Protein AF-A0A293N0C1-F1 (afdb_monomer)

InterPro domains:
  IPR000118 Granulin [PF00396] (34-75)
  IPR000118 Granulin [PS00799] (54-67)
  IPR000118 Granulin [SM00277] (23-74)
  IPR037277 Granulin superfamily [G3DSA:2.10.25.160] (18-78)
  IPR039036 Granulin family [PTHR12274] (13-93)

Organism: Ornithodoros erraticus (NCBI:txid265619)

Radius of gyration: 17.99 Å; Cα contacts (8 Å, |Δi|>4): 185; chains: 1; bounding box: 26×29×66 Å

Foldseek 3Di:
DDDDDDDDDCPVVPPPVFQWDQDPVQFIDTRQWDWEAAPVRATFTHNHHCWAHDPNRFWIHHPQFDQDPPVQWTAHPVVRDIGHTDTTHHTHHDD

Structure (mmCIF, N/CA/C/O backbone):
data_AF-A0A293N0C1-F1
#
_entry.id   AF-A0A293N0C1-F1
#
loop_
_atom_site.group_PDB
_atom_site.id
_atom_site.type_symbol
_atom_site.label_atom_id
_atom_site.label_alt_id
_atom_site.label_comp_id
_atom_site.label_asym_id
_atom_site.label_entity_id
_atom_site.label_seq_id
_atom_site.pdbx_PDB_ins_code
_atom_site.Cartn_x
_atom_site.Cartn_y
_atom_site.Cartn_z
_atom_site.occupancy
_atom_site.B_iso_or_equiv
_atom_site.auth_seq_id
_atom_site.auth_comp_id
_atom_site.auth_asym_id
_ato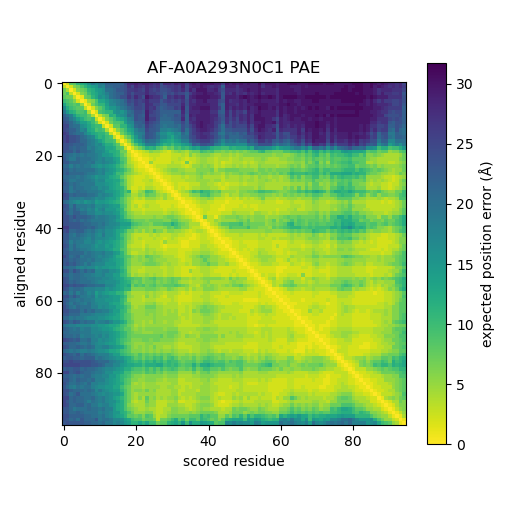m_site.auth_atom_id
_atom_site.pdbx_PDB_model_num
ATOM 1 N N . MET A 1 1 ? 16.736 -12.234 -50.677 1.00 43.75 1 MET A N 1
ATOM 2 C CA . MET A 1 1 ? 17.516 -11.932 -49.462 1.00 43.75 1 MET A CA 1
ATOM 3 C C . MET A 1 1 ? 16.716 -10.865 -48.712 1.00 43.75 1 MET A C 1
ATOM 5 O O . MET A 1 1 ? 16.963 -9.692 -48.920 1.00 43.75 1 MET A O 1
ATOM 9 N N . SER A 1 2 ? 15.556 -11.172 -48.113 1.00 44.31 2 SE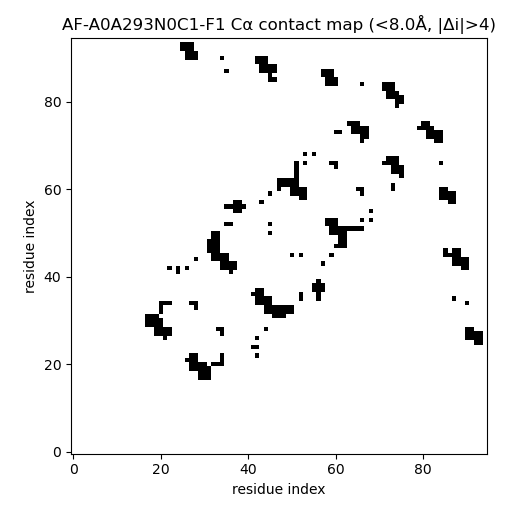R A N 1
ATOM 10 C CA . SER A 1 2 ? 15.318 -12.139 -47.010 1.00 44.31 2 SER A CA 1
ATOM 11 C C . SER A 1 2 ? 16.008 -11.623 -45.736 1.00 44.31 2 SER A C 1
ATOM 13 O O . SER A 1 2 ? 17.217 -11.453 -45.793 1.00 44.31 2 SER A O 1
ATOM 15 N N . GLU A 1 3 ? 15.375 -11.323 -44.594 1.00 45.50 3 GLU A N 1
ATOM 16 C CA . GLU A 1 3 ? 14.019 -11.556 -44.034 1.00 45.50 3 GLU A CA 1
ATOM 17 C C . GLU A 1 3 ? 13.661 -10.374 -43.058 1.00 45.50 3 GLU A C 1
ATOM 19 O O . GLU A 1 3 ? 14.590 -9.695 -42.636 1.00 45.50 3 GLU A O 1
ATOM 24 N N . LYS A 1 4 ? 12.431 -10.022 -42.601 1.00 35.59 4 LYS A N 1
ATOM 25 C CA . LYS A 1 4 ? 11.014 -10.435 -42.846 1.00 35.59 4 LYS A CA 1
ATOM 26 C C . LYS A 1 4 ? 10.039 -9.660 -41.915 1.00 35.59 4 LYS A C 1
ATOM 28 O O . LYS A 1 4 ? 10.473 -9.022 -40.964 1.00 35.59 4 LYS A O 1
ATOM 33 N N . ARG A 1 5 ? 8.720 -9.746 -42.155 1.00 62.56 5 A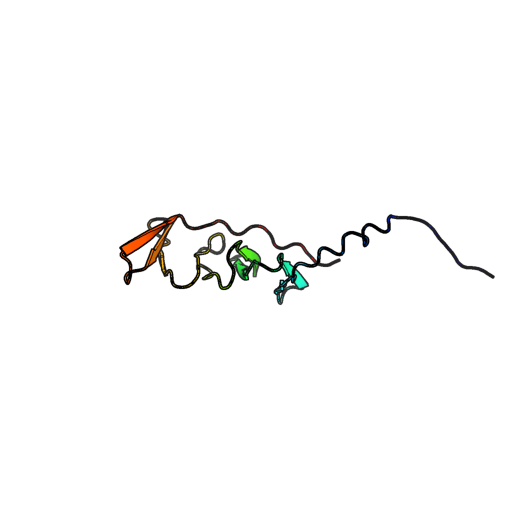RG A N 1
ATOM 34 C CA . ARG A 1 5 ? 7.625 -9.511 -41.170 1.00 62.56 5 ARG A CA 1
ATOM 35 C C . ARG A 1 5 ? 6.659 -10.705 -41.260 1.00 62.56 5 ARG A C 1
ATOM 37 O O . ARG A 1 5 ? 6.510 -11.235 -42.361 1.00 62.56 5 ARG A O 1
ATOM 44 N N . PRO A 1 6 ? 6.098 -11.198 -40.142 1.00 56.56 6 PRO A N 1
ATOM 45 C CA . PRO A 1 6 ? 4.806 -10.722 -39.596 1.00 56.56 6 PRO A CA 1
ATOM 46 C C . PRO A 1 6 ? 4.976 -10.198 -38.147 1.00 56.56 6 PRO A C 1
ATOM 48 O O . PRO A 1 6 ? 5.937 -10.562 -37.490 1.00 56.56 6 PRO A O 1
ATOM 51 N N . SER A 1 7 ? 4.221 -9.233 -37.608 1.00 57.50 7 SER A N 1
ATOM 52 C CA . SER A 1 7 ? 2.760 -9.101 -37.402 1.00 57.50 7 SER A CA 1
ATOM 53 C C . SER A 1 7 ? 2.335 -9.384 -35.952 1.00 57.50 7 SER A C 1
ATOM 55 O O . SER A 1 7 ? 1.678 -10.383 -35.682 1.00 57.50 7 SER A O 1
ATOM 57 N N . LEU A 1 8 ? 2.615 -8.438 -35.052 1.00 42.22 8 LEU A N 1
ATOM 58 C CA . LEU A 1 8 ? 1.563 -7.855 -34.214 1.00 42.22 8 LEU A CA 1
ATOM 59 C C . LEU A 1 8 ? 1.929 -6.401 -33.866 1.00 42.22 8 LEU A C 1
ATOM 61 O O . LEU A 1 8 ? 3.029 -5.942 -34.178 1.00 42.22 8 LEU A O 1
ATOM 65 N N . SER A 1 9 ? 0.943 -5.673 -33.363 1.00 47.84 9 SER A N 1
ATOM 66 C CA . SER A 1 9 ? 0.847 -4.226 -33.172 1.00 47.84 9 SER A CA 1
ATOM 67 C C . SER A 1 9 ? 2.114 -3.497 -32.704 1.00 47.84 9 SER A C 1
ATOM 69 O O . SER A 1 9 ? 2.790 -3.933 -31.776 1.00 47.84 9 SER A O 1
ATOM 71 N N . ILE A 1 10 ? 2.323 -2.267 -33.199 1.00 49.44 10 ILE A N 1
ATOM 72 C CA . ILE A 1 10 ? 3.003 -1.238 -32.390 1.00 49.44 10 ILE A CA 1
ATOM 73 C C . ILE A 1 10 ? 1.987 -0.716 -31.358 1.00 49.44 10 ILE A C 1
ATOM 75 O O . ILE A 1 10 ? 1.546 0.428 -31.400 1.00 49.44 10 ILE A O 1
ATOM 79 N N . GLU A 1 11 ? 1.617 -1.585 -30.414 1.00 45.91 11 GLU A N 1
ATOM 80 C CA . GLU A 1 11 ? 1.000 -1.194 -29.135 1.00 45.91 11 GLU A CA 1
ATOM 81 C C . GLU A 1 11 ? 2.024 -0.486 -28.222 1.00 45.91 11 GLU A C 1
ATOM 83 O O . GLU A 1 11 ? 1.674 0.109 -27.210 1.00 45.91 11 GLU A O 1
ATOM 88 N N . THR A 1 12 ? 3.287 -0.407 -28.655 1.00 44.91 12 THR A N 1
ATOM 89 C CA . THR A 1 12 ? 4.331 0.482 -28.119 1.00 44.91 12 THR A CA 1
ATOM 90 C C . THR A 1 12 ? 4.084 1.976 -28.410 1.00 44.91 12 THR A C 1
ATOM 92 O O . THR A 1 12 ? 4.935 2.804 -28.108 1.00 44.91 12 THR A O 1
ATOM 95 N N . LEU A 1 13 ? 2.930 2.347 -28.983 1.00 50.62 13 LEU A N 1
ATOM 96 C CA . LEU A 1 13 ? 2.458 3.738 -29.083 1.00 50.62 13 LEU A CA 1
ATOM 97 C C . LEU A 1 13 ? 1.639 4.200 -27.862 1.00 50.62 13 LEU A C 1
ATOM 99 O O . LEU A 1 13 ? 1.029 5.265 -27.896 1.00 50.62 13 LEU A O 1
ATOM 103 N N . LEU A 1 14 ? 1.697 3.458 -26.753 1.00 44.22 14 LEU A N 1
ATOM 104 C CA . LEU A 1 14 ? 1.386 3.972 -25.419 1.00 44.22 14 LEU A CA 1
ATOM 105 C C . LEU A 1 14 ? 2.669 4.267 -24.632 1.00 44.22 14 LEU A C 1
ATOM 107 O O . LEU A 1 14 ? 2.875 3.776 -23.525 1.00 44.22 14 LEU A O 1
ATOM 111 N N . SER A 1 15 ? 3.498 5.159 -25.184 1.00 42.66 15 SER A N 1
ATOM 112 C CA . SER A 1 15 ? 4.426 5.973 -24.389 1.00 42.66 15 SER A CA 1
ATOM 113 C C . SER A 1 15 ? 3.630 6.926 -23.491 1.00 42.66 15 SER A C 1
ATOM 115 O O . SER A 1 15 ? 3.581 8.135 -23.728 1.00 42.66 15 SER A O 1
ATOM 117 N N . VAL A 1 16 ? 2.979 6.387 -22.459 1.00 46.41 16 VAL A N 1
ATOM 118 C CA . VAL A 1 16 ? 2.450 7.206 -21.372 1.00 46.41 16 VAL A CA 1
ATOM 119 C C . VAL A 1 16 ? 3.653 7.716 -20.584 1.00 46.41 16 VAL A C 1
ATOM 121 O O . VAL A 1 16 ? 4.403 6.949 -19.987 1.00 46.41 16 VAL A O 1
ATOM 124 N N . GLN A 1 17 ? 3.856 9.031 -20.619 1.00 51.12 17 GLN A N 1
ATOM 125 C CA . GLN A 1 17 ? 4.896 9.755 -19.883 1.00 51.12 17 GLN A CA 1
ATOM 126 C C . GLN A 1 17 ? 4.626 9.736 -18.362 1.00 51.12 17 GLN A C 1
ATOM 128 O O . GLN A 1 17 ? 4.318 10.768 -17.772 1.00 51.12 17 GLN A O 1
ATOM 133 N N . SER A 1 18 ? 4.675 8.564 -17.718 1.00 50.41 18 SER A N 1
ATOM 134 C CA . SER A 1 18 ? 4.269 8.398 -16.312 1.00 50.41 18 SER A CA 1
ATOM 135 C C . SER A 1 18 ? 5.140 7.419 -15.511 1.00 50.41 18 SER A C 1
ATOM 137 O O . SER A 1 18 ? 4.631 6.480 -14.895 1.00 50.41 18 SER A O 1
ATOM 139 N N . SER A 1 19 ? 6.450 7.681 -15.506 1.00 65.94 19 SER A N 1
ATOM 140 C CA . SER A 1 19 ? 7.407 7.349 -14.431 1.00 65.94 19 SER A CA 1
ATOM 141 C C . SER A 1 19 ? 7.415 5.913 -13.867 1.00 65.94 19 SER A C 1
ATOM 143 O O . SER A 1 19 ? 7.695 5.758 -12.683 1.00 65.94 19 SER A O 1
ATOM 145 N N . GLU A 1 20 ? 7.095 4.882 -14.662 1.00 75.12 20 GLU A N 1
ATOM 146 C CA . GLU A 1 20 ? 6.946 3.483 -14.209 1.00 75.12 20 GLU A CA 1
ATOM 147 C C . GLU A 1 20 ? 8.055 3.021 -13.238 1.00 75.12 20 GLU A C 1
ATOM 149 O O . GLU A 1 20 ? 9.249 3.129 -13.527 1.00 75.12 20 GLU A O 1
ATOM 154 N N . VAL A 1 21 ? 7.658 2.460 -12.092 1.00 83.25 21 VAL A N 1
ATOM 155 C CA . VAL A 1 21 ? 8.574 1.971 -11.055 1.00 83.25 21 VAL A CA 1
ATOM 156 C C . VAL A 1 21 ? 8.883 0.497 -11.303 1.00 83.25 21 VAL A C 1
ATOM 158 O O . VAL A 1 21 ? 7.996 -0.355 -11.232 1.00 83.25 21 VAL A O 1
ATOM 161 N N . MET A 1 22 ? 10.149 0.186 -11.582 1.00 83.06 22 MET A N 1
ATOM 162 C CA . MET A 1 22 ? 10.637 -1.189 -11.721 1.00 83.06 22 MET A CA 1
ATOM 163 C C . MET A 1 22 ? 10.796 -1.843 -10.343 1.00 83.06 22 MET A C 1
ATOM 165 O O . MET A 1 22 ? 11.579 -1.381 -9.513 1.00 83.06 22 MET A O 1
ATOM 169 N N . CYS A 1 23 ? 10.088 -2.945 -10.111 1.00 85.06 23 CYS A N 1
ATOM 170 C CA . CYS A 1 23 ? 10.228 -3.763 -8.912 1.00 85.06 23 CYS A CA 1
ATOM 171 C C . CYS A 1 23 ? 11.362 -4.796 -9.095 1.00 85.06 23 CYS A C 1
ATOM 173 O O . CYS A 1 23 ? 11.614 -5.256 -10.211 1.00 85.06 23 CYS A O 1
ATOM 175 N N . PRO A 1 24 ? 12.028 -5.252 -8.015 1.00 82.50 24 PRO A N 1
ATOM 176 C CA . PRO A 1 24 ? 13.187 -6.154 -8.111 1.00 82.50 24 PRO A CA 1
ATOM 177 C C . PRO A 1 24 ? 12.860 -7.574 -8.616 1.00 82.50 24 PRO A C 1
ATOM 179 O O . PRO A 1 24 ? 13.768 -8.370 -8.824 1.00 82.50 24 PRO A O 1
ATOM 182 N N . ASN A 1 25 ? 11.582 -7.904 -8.826 1.00 79.25 25 ASN A N 1
ATOM 183 C CA . ASN A 1 25 ? 11.116 -9.186 -9.364 1.00 79.25 25 ASN A CA 1
ATOM 184 C C . ASN A 1 25 ? 10.815 -9.128 -10.878 1.00 79.25 25 ASN A C 1
ATOM 186 O O . ASN A 1 25 ? 10.046 -9.937 -11.378 1.00 79.25 25 ASN A O 1
ATOM 190 N N . GLN A 1 26 ? 11.388 -8.154 -11.600 1.00 79.94 26 GLN A N 1
ATOM 191 C CA . GLN A 1 26 ? 11.117 -7.884 -13.027 1.00 79.94 26 GLN A CA 1
ATOM 192 C C . GLN A 1 26 ? 9.645 -7.545 -13.336 1.00 79.94 26 GLN A C 1
ATOM 194 O O . GLN A 1 26 ? 9.212 -7.573 -14.489 1.00 79.94 26 GLN A O 1
ATOM 199 N N . THR A 1 27 ? 8.876 -7.185 -12.312 1.00 84.94 27 THR A N 1
ATOM 200 C CA . THR A 1 27 ? 7.544 -6.605 -12.457 1.00 84.94 27 THR A CA 1
ATOM 201 C C . THR A 1 27 ? 7.622 -5.084 -12.394 1.00 84.94 27 THR A C 1
ATOM 203 O O . THR A 1 27 ? 8.628 -4.513 -11.965 1.00 84.94 27 THR A O 1
ATOM 206 N N . ARG A 1 28 ? 6.565 -4.408 -12.839 1.00 84.12 28 ARG A N 1
ATOM 207 C CA . ARG A 1 28 ? 6.493 -2.948 -12.885 1.00 84.12 28 ARG A CA 1
ATOM 208 C C . ARG A 1 28 ? 5.206 -2.425 -12.252 1.00 84.12 28 ARG A C 1
ATOM 210 O O . ARG A 1 28 ? 4.168 -3.089 -12.263 1.00 84.12 28 ARG A O 1
ATOM 217 N N . CYS A 1 29 ? 5.293 -1.215 -11.717 1.00 86.75 29 CYS A N 1
ATOM 218 C CA . CYS A 1 29 ? 4.179 -0.435 -11.194 1.00 86.75 29 CYS A CA 1
ATOM 219 C C . CYS A 1 29 ? 4.060 0.891 -11.963 1.00 86.75 29 CYS A C 1
ATOM 221 O O . CYS A 1 29 ? 5.076 1.414 -12.423 1.00 86.75 29 CYS A O 1
ATOM 223 N N . PRO A 1 30 ? 2.859 1.484 -12.095 1.00 83.75 30 PRO A N 1
ATOM 224 C CA . PRO A 1 30 ? 2.724 2.835 -12.637 1.00 83.75 30 PRO A CA 1
ATOM 225 C C . PRO A 1 30 ? 3.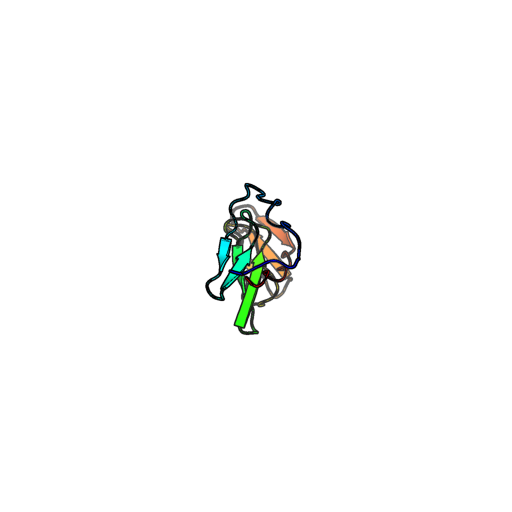450 3.848 -11.737 1.00 83.75 30 PRO A C 1
ATOM 227 O O . PRO A 1 30 ? 3.602 3.627 -10.538 1.00 83.75 30 PRO A O 1
ATOM 230 N N . GLY A 1 31 ? 3.915 4.964 -12.299 1.00 77.44 31 GLY A N 1
ATOM 231 C CA . GLY A 1 31 ? 4.924 5.808 -11.648 1.00 77.44 31 GLY A CA 1
ATOM 232 C C . GLY A 1 31 ? 4.537 6.541 -10.364 1.00 77.44 31 GLY A C 1
ATOM 233 O O . GLY A 1 31 ? 5.406 7.059 -9.670 1.00 77.44 31 GLY A O 1
ATOM 234 N N . SER A 1 32 ? 3.250 6.583 -10.028 1.00 80.06 32 SER A N 1
ATOM 235 C CA . SER A 1 32 ? 2.756 7.078 -8.739 1.00 80.06 32 SER A CA 1
ATOM 236 C C . SER A 1 32 ? 2.718 6.001 -7.650 1.00 80.06 32 SER A C 1
ATOM 238 O O . SER A 1 32 ? 2.263 6.286 -6.549 1.00 80.06 32 SER A O 1
ATOM 240 N N . SER A 1 33 ? 3.121 4.762 -7.951 1.00 88.00 33 SER A N 1
ATOM 241 C CA . SER A 1 33 ? 2.885 3.592 -7.103 1.00 88.00 33 SER A CA 1
ATOM 242 C C . SER A 1 33 ? 4.155 2.978 -6.525 1.00 88.00 33 SER A C 1
ATOM 244 O O . SER A 1 33 ? 5.215 2.974 -7.144 1.00 88.00 33 SER A O 1
ATOM 246 N N . THR A 1 34 ? 4.027 2.393 -5.336 1.00 88.88 34 THR A N 1
ATOM 247 C CA . THR A 1 34 ? 5.150 1.796 -4.599 1.00 88.88 34 THR A CA 1
ATOM 248 C C . THR A 1 34 ? 5.162 0.272 -4.739 1.00 88.88 34 THR A C 1
ATOM 250 O O . THR A 1 34 ? 4.142 -0.379 -4.513 1.00 88.88 34 THR A O 1
ATOM 253 N N . CYS A 1 35 ? 6.320 -0.304 -5.079 1.00 89.00 35 CYS A N 1
ATOM 254 C CA . CYS A 1 35 ? 6.543 -1.752 -5.114 1.00 89.00 35 CYS A CA 1
ATOM 255 C C . CYS A 1 35 ? 6.572 -2.339 -3.693 1.00 89.00 35 CYS A C 1
ATOM 257 O O . CYS A 1 35 ? 7.535 -2.130 -2.956 1.00 89.00 35 CYS A O 1
ATOM 259 N N . CYS A 1 36 ? 5.573 -3.141 -3.331 1.00 90.25 36 CYS A N 1
ATOM 260 C CA . CYS A 1 36 ? 5.504 -3.831 -2.047 1.00 90.25 36 CYS A CA 1
ATOM 261 C C . CYS A 1 36 ? 5.509 -5.348 -2.228 1.00 90.25 36 CYS A C 1
ATOM 263 O O . CYS A 1 36 ? 4.699 -5.898 -2.970 1.00 90.25 36 CYS A O 1
ATOM 265 N N . LYS A 1 37 ? 6.370 -6.051 -1.488 1.00 86.50 37 LYS A N 1
ATOM 266 C CA . LYS A 1 37 ? 6.364 -7.518 -1.470 1.00 86.50 37 LYS A CA 1
ATOM 267 C C . LYS A 1 37 ? 5.049 -8.053 -0.869 1.00 86.50 37 LYS A C 1
ATOM 269 O O . LYS A 1 37 ? 4.442 -7.394 -0.014 1.00 86.50 37 LYS A O 1
ATOM 274 N N . VAL A 1 38 ? 4.610 -9.221 -1.332 1.00 84.75 38 VAL A N 1
ATOM 275 C CA . VAL A 1 38 ? 3.472 -9.991 -0.793 1.00 84.75 38 VAL A CA 1
ATOM 276 C C . VAL A 1 38 ? 3.978 -11.305 -0.175 1.00 84.75 38 VAL A C 1
ATOM 278 O O . VAL A 1 38 ? 5.115 -11.700 -0.441 1.00 84.75 38 VAL A O 1
ATOM 281 N N . GLU A 1 39 ? 3.175 -11.988 0.650 1.00 77.50 39 GLU A N 1
ATOM 282 C CA . GLU A 1 39 ? 3.612 -13.233 1.319 1.00 77.50 39 GLU A CA 1
ATOM 283 C C . GLU A 1 39 ? 4.021 -14.340 0.330 1.00 77.50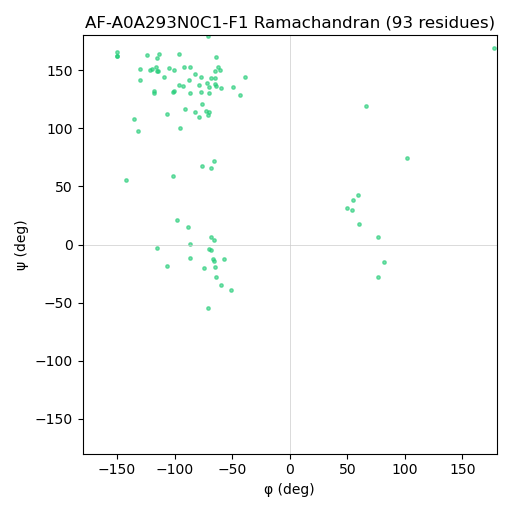 39 GLU A C 1
ATOM 285 O O . GLU A 1 39 ? 5.019 -15.019 0.552 1.00 77.50 39 GLU A O 1
ATOM 290 N N . ASP A 1 40 ? 3.343 -14.429 -0.819 1.00 74.94 40 ASP A N 1
ATOM 291 C CA . ASP A 1 40 ? 3.634 -15.356 -1.931 1.00 74.94 40 ASP A CA 1
ATOM 292 C C . ASP A 1 40 ? 4.985 -15.092 -2.647 1.00 74.94 40 ASP A C 1
ATOM 294 O O . ASP A 1 40 ? 5.315 -15.696 -3.663 1.00 74.94 40 ASP A O 1
ATOM 298 N N . GLY A 1 41 ? 5.783 -14.132 -2.169 1.00 75.69 41 GLY A N 1
ATOM 299 C CA . GLY A 1 41 ? 7.092 -13.784 -2.731 1.00 75.69 41 GLY A CA 1
ATOM 300 C C . GLY A 1 41 ? 7.051 -12.850 -3.947 1.00 75.69 41 GLY A C 1
ATOM 301 O O . GLY A 1 41 ? 8.074 -12.239 -4.263 1.00 75.69 41 GLY A O 1
ATOM 302 N N . GLN A 1 42 ? 5.883 -12.690 -4.571 1.00 83.31 42 GLN A N 1
ATOM 303 C CA . GLN A 1 42 ? 5.597 -11.713 -5.627 1.00 83.31 42 GLN A CA 1
ATOM 304 C C . GLN A 1 42 ? 5.541 -10.264 -5.109 1.00 83.31 42 GLN A C 1
ATOM 306 O O . GLN A 1 42 ? 5.710 -9.977 -3.918 1.00 83.31 42 GLN A O 1
ATOM 311 N N . TYR A 1 43 ? 5.300 -9.330 -6.031 1.00 86.88 43 TYR A N 1
ATOM 312 C CA . TYR A 1 43 ? 5.170 -7.904 -5.752 1.00 86.88 43 TYR A CA 1
ATOM 313 C C . TYR A 1 43 ? 3.772 -7.401 -6.124 1.00 86.88 43 TYR A C 1
ATOM 315 O O . TYR A 1 43 ? 3.260 -7.659 -7.214 1.00 86.88 43 TYR A O 1
ATOM 323 N N . GLY A 1 44 ? 3.166 -6.654 -5.210 1.00 88.31 44 GLY A N 1
ATOM 324 C CA . GLY A 1 44 ? 1.985 -5.839 -5.449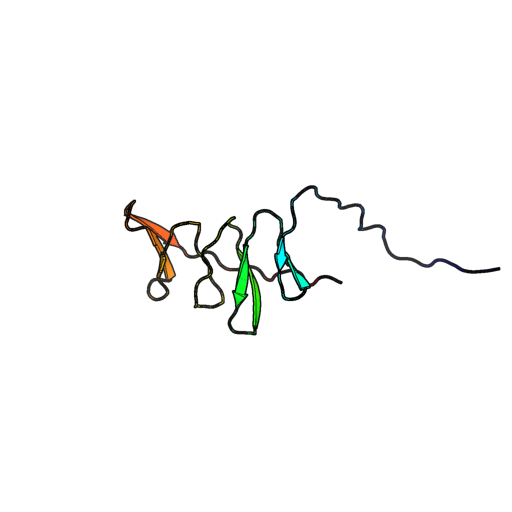 1.00 88.31 44 GLY A CA 1
ATOM 325 C C . GLY A 1 44 ? 2.373 -4.366 -5.522 1.00 88.31 44 GLY A C 1
ATOM 326 O O . GLY A 1 44 ? 3.344 -3.931 -4.900 1.00 88.31 44 GLY A O 1
ATOM 327 N N . CYS A 1 45 ? 1.605 -3.593 -6.272 1.00 89.81 45 CYS A N 1
ATOM 328 C CA . CYS A 1 45 ? 1.741 -2.150 -6.358 1.00 89.81 45 CYS A CA 1
ATOM 329 C C . CYS A 1 45 ? 0.756 -1.476 -5.403 1.00 89.81 45 CYS A C 1
ATOM 331 O O . CYS A 1 45 ? -0.413 -1.854 -5.331 1.00 89.81 45 CYS A O 1
ATOM 333 N N . CYS A 1 46 ? 1.222 -0.455 -4.695 1.00 90.81 46 CYS A N 1
ATOM 334 C CA . CYS A 1 46 ? 0.387 0.412 -3.867 1.00 90.81 46 CYS A CA 1
ATOM 335 C C . CYS A 1 46 ? 0.100 1.714 -4.604 1.00 90.81 46 CYS A C 1
ATOM 337 O O . CYS A 1 46 ? 1.067 2.315 -5.0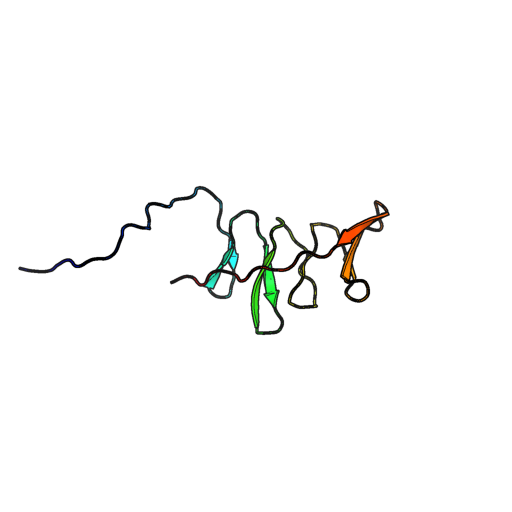62 1.00 90.81 46 CYS A O 1
ATOM 339 N N . PRO A 1 47 ? -1.155 2.197 -4.679 1.00 88.38 47 PRO A N 1
ATOM 340 C CA . PRO A 1 47 ? -1.511 3.390 -5.456 1.00 88.38 47 PRO A CA 1
ATOM 341 C C . PRO A 1 47 ? -0.886 4.692 -4.926 1.00 88.38 47 PRO A C 1
ATOM 343 O O . PRO A 1 47 ? -0.886 5.699 -5.632 1.00 88.38 47 PRO A O 1
ATOM 346 N N . PHE A 1 48 ? -0.347 4.673 -3.703 1.00 87.75 48 PHE A N 1
ATOM 347 C CA . PHE A 1 48 ? 0.368 5.792 -3.102 1.00 87.75 48 PHE A CA 1
ATOM 348 C C . PHE A 1 48 ? 1.861 5.798 -3.460 1.00 87.75 48 PHE A C 1
ATOM 350 O O . PHE A 1 48 ? 2.542 4.763 -3.435 1.00 87.75 48 PHE A O 1
ATOM 357 N N . ALA A 1 49 ? 2.386 7.002 -3.678 1.00 83.00 49 ALA A N 1
ATOM 358 C CA . ALA A 1 49 ? 3.818 7.255 -3.692 1.00 83.00 49 ALA A CA 1
ATOM 359 C C . ALA A 1 49 ? 4.361 7.164 -2.257 1.00 83.00 49 ALA A C 1
ATOM 361 O O . ALA A 1 49 ? 3.720 7.646 -1.322 1.00 83.00 49 ALA A O 1
ATOM 362 N N . GLU A 1 50 ? 5.532 6.543 -2.087 1.00 85.12 50 GLU A N 1
ATOM 363 C CA . GLU A 1 50 ? 6.159 6.313 -0.773 1.00 85.12 50 GLU A CA 1
ATOM 364 C C . GLU A 1 50 ? 5.240 5.565 0.223 1.00 85.12 50 GLU A C 1
ATOM 366 O O . GLU A 1 50 ? 5.207 5.869 1.418 1.00 85.12 50 GLU A O 1
ATOM 371 N N . ALA A 1 51 ? 4.470 4.591 -0.276 1.00 89.75 51 ALA A N 1
ATOM 372 C CA . ALA A 1 51 ? 3.550 3.797 0.534 1.00 89.75 51 ALA A CA 1
ATOM 373 C C . ALA A 1 51 ? 4.292 2.945 1.575 1.00 89.75 51 ALA A C 1
ATOM 375 O O . ALA A 1 51 ? 5.328 2.339 1.289 1.00 89.75 51 ALA A O 1
ATOM 376 N N . VAL A 1 52 ? 3.703 2.809 2.761 1.00 91.50 52 VAL A N 1
ATOM 377 C CA . VAL A 1 52 ? 4.163 1.867 3.781 1.00 91.50 52 VAL A CA 1
ATOM 378 C C . VAL A 1 52 ? 3.598 0.485 3.455 1.00 91.50 52 VAL A C 1
ATOM 380 O O . VAL A 1 52 ? 2.386 0.256 3.488 1.00 91.50 52 VAL A O 1
ATOM 383 N N . CYS A 1 53 ? 4.483 -0.451 3.113 1.00 90.94 53 CYS A N 1
ATOM 384 C CA . CYS A 1 53 ? 4.123 -1.835 2.829 1.00 90.94 53 CYS A CA 1
ATOM 385 C C . CYS A 1 53 ? 3.757 -2.574 4.121 1.00 90.94 53 CYS A C 1
ATOM 387 O O . CYS A 1 53 ? 4.622 -2.810 4.963 1.00 90.94 53 CYS A O 1
ATOM 389 N N . CYS A 1 54 ? 2.501 -2.993 4.266 1.00 91.06 54 CYS A N 1
ATOM 390 C CA . CYS A 1 54 ? 2.066 -3.710 5.458 1.00 91.06 54 CYS A CA 1
ATOM 391 C C . CYS A 1 54 ? 2.414 -5.207 5.391 1.00 91.06 54 CYS A C 1
ATOM 393 O O . CYS A 1 54 ? 2.398 -5.818 4.314 1.00 91.06 54 CYS A O 1
ATOM 395 N N . GLY A 1 55 ? 2.708 -5.790 6.561 1.00 85.75 55 GLY A N 1
ATOM 396 C CA . GLY A 1 55 ? 3.147 -7.185 6.719 1.00 85.75 55 GLY A CA 1
ATOM 397 C C . GLY A 1 55 ? 2.108 -8.244 6.336 1.00 85.75 55 GLY A C 1
ATOM 398 O O . GLY A 1 55 ? 2.490 -9.353 6.002 1.00 85.75 55 GLY A O 1
ATOM 399 N N . ASP A 1 56 ? 0.826 -7.869 6.279 1.00 86.19 56 ASP A N 1
ATOM 400 C CA . ASP A 1 56 ? -0.303 -8.666 5.756 1.00 86.19 56 ASP A CA 1
ATOM 401 C C . ASP A 1 56 ? -0.124 -9.121 4.293 1.00 86.19 56 ASP A C 1
ATOM 403 O O . ASP A 1 56 ? -0.875 -9.943 3.779 1.00 86.19 56 ASP A O 1
ATOM 407 N N . GLY A 1 57 ? 0.852 -8.568 3.571 1.00 84.00 57 GLY A N 1
ATOM 408 C CA . GLY A 1 57 ? 1.149 -8.997 2.213 1.00 84.00 57 GLY A CA 1
ATOM 409 C C . GLY A 1 57 ? 0.158 -8.476 1.172 1.00 84.00 57 GLY A C 1
ATOM 410 O O . GLY A 1 57 ? 0.608 -8.199 0.065 1.00 84.00 57 GLY A O 1
ATOM 411 N N . THR A 1 58 ? -1.108 -8.199 1.503 1.00 88.31 58 THR A N 1
ATOM 412 C CA . THR A 1 58 ? -2.123 -7.731 0.535 1.00 88.31 58 THR A CA 1
ATOM 413 C C . THR A 1 58 ? -2.494 -6.250 0.653 1.00 88.31 58 THR A C 1
ATOM 415 O O . THR A 1 58 ? -2.960 -5.672 -0.327 1.00 88.31 58 THR A O 1
ATOM 418 N N . HIS A 1 59 ? -2.209 -5.602 1.786 1.00 91.88 59 HIS A N 1
ATOM 419 C CA . HIS A 1 59 ? -2.556 -4.193 2.032 1.00 91.88 59 HIS A CA 1
ATOM 420 C C . HIS A 1 59 ? -1.346 -3.254 2.198 1.00 91.88 59 HIS A C 1
ATOM 422 O O . HIS A 1 59 ? -0.221 -3.685 2.483 1.00 91.88 59 HIS A O 1
ATOM 428 N N . CYS A 1 60 ? -1.571 -1.951 2.030 1.00 93.06 60 CYS A N 1
ATOM 429 C CA . CYS A 1 60 ? -0.592 -0.898 2.292 1.00 93.06 60 CYS A CA 1
ATOM 430 C C . CYS A 1 60 ? -1.223 0.427 2.721 1.00 93.06 60 CYS A C 1
ATOM 432 O O . CYS A 1 60 ? -2.407 0.683 2.510 1.00 93.06 60 CYS A O 1
ATOM 434 N N . CYS A 1 61 ? -0.386 1.270 3.322 1.00 93.56 61 CYS A N 1
ATOM 435 C CA . CYS A 1 61 ? -0.773 2.553 3.886 1.00 93.56 61 CYS A CA 1
ATOM 436 C C . CYS A 1 61 ? -0.105 3.730 3.164 1.00 93.56 61 CYS A C 1
ATOM 438 O O . CYS A 1 61 ? 0.993 3.573 2.619 1.00 93.56 61 CYS A O 1
ATOM 440 N N . PRO A 1 62 ? -0.725 4.923 3.166 1.00 92.81 62 PRO A N 1
ATOM 441 C CA . PRO A 1 62 ? -0.073 6.135 2.690 1.00 92.81 62 PRO A CA 1
ATOM 442 C C . PRO A 1 62 ? 1.137 6.505 3.565 1.00 92.81 62 PRO A C 1
ATOM 444 O O . PRO A 1 62 ? 1.283 6.047 4.704 1.00 92.81 62 PRO A O 1
ATOM 447 N N . LYS A 1 63 ? 2.027 7.345 3.023 1.00 91.62 63 LYS A N 1
ATOM 448 C CA . LYS A 1 63 ? 3.258 7.784 3.693 1.00 91.62 63 LYS A CA 1
ATOM 449 C C . LYS A 1 63 ? 2.980 8.284 5.118 1.00 91.62 63 LYS A C 1
ATOM 451 O O . LYS A 1 63 ? 2.048 9.050 5.356 1.00 91.62 63 LYS A O 1
ATOM 456 N N . GLY A 1 64 ? 3.818 7.865 6.065 1.00 90.38 64 GLY A N 1
ATOM 457 C CA . GLY A 1 64 ? 3.765 8.323 7.456 1.00 90.38 64 GLY A CA 1
ATOM 458 C C . GLY A 1 64 ? 2.658 7.711 8.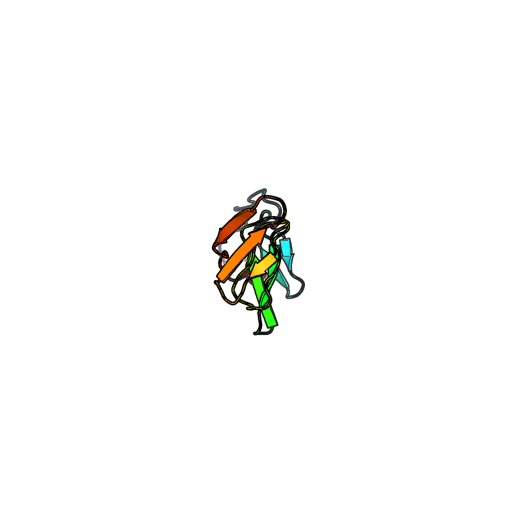319 1.00 90.38 64 GLY A C 1
ATOM 459 O O . GLY A 1 64 ? 2.515 8.153 9.452 1.00 90.38 64 GLY A O 1
ATOM 460 N N . HIS A 1 65 ? 1.907 6.724 7.825 1.00 92.81 65 HIS A N 1
ATOM 461 C CA . HIS A 1 65 ? 0.924 5.980 8.619 1.00 92.81 65 HIS A CA 1
ATOM 462 C C . HIS A 1 65 ? 1.480 4.624 9.073 1.00 92.81 65 HIS A C 1
ATOM 464 O O . HIS A 1 65 ? 2.286 3.997 8.380 1.00 92.81 65 HIS A O 1
ATOM 470 N N . GLN A 1 66 ? 1.016 4.150 10.226 1.00 91.94 66 GLN A N 1
ATOM 471 C CA . GLN A 1 66 ? 1.311 2.833 10.773 1.00 91.94 66 GLN A CA 1
ATOM 472 C C . GLN A 1 66 ? 0.232 1.829 10.335 1.00 91.94 66 GLN A C 1
ATOM 474 O O . GLN A 1 66 ? -0.958 2.128 10.362 1.00 91.94 66 GLN A O 1
ATOM 479 N N . CYS A 1 67 ? 0.645 0.629 9.923 1.00 92.81 67 CYS A N 1
ATOM 480 C CA . CYS A 1 67 ? -0.273 -0.439 9.526 1.00 92.81 67 CYS A CA 1
ATOM 481 C C . CYS A 1 67 ? -0.871 -1.142 10.754 1.00 92.81 67 CYS A C 1
ATOM 483 O O . CYS A 1 67 ? -0.173 -1.931 11.396 1.00 92.81 67 CYS A O 1
ATOM 485 N N . ASN A 1 68 ? -2.159 -0.950 11.033 1.00 93.12 68 ASN A N 1
ATOM 486 C CA . ASN A 1 68 ? -2.887 -1.724 12.035 1.00 93.12 68 ASN A CA 1
ATOM 487 C C . ASN A 1 68 ? -3.616 -2.895 11.362 1.00 93.12 68 ASN A C 1
ATOM 489 O O . ASN A 1 68 ? -4.679 -2.739 10.763 1.00 93.12 68 ASN A O 1
ATOM 493 N N . LEU A 1 69 ? -3.026 -4.090 11.461 1.00 90.31 69 LEU A N 1
ATOM 494 C CA . LEU A 1 69 ? -3.569 -5.309 10.849 1.00 90.31 69 LEU A CA 1
ATOM 495 C C . LEU A 1 69 ? -4.794 -5.872 11.590 1.00 90.31 69 LEU A C 1
ATOM 497 O O . LEU A 1 69 ? -5.556 -6.636 10.999 1.00 90.31 69 LEU A O 1
ATOM 501 N N . THR A 1 70 ? -4.984 -5.502 12.860 1.00 91.06 70 THR A N 1
ATOM 502 C CA . THR A 1 70 ? -6.116 -5.938 13.692 1.00 91.06 70 THR A CA 1
ATOM 503 C C . THR A 1 70 ? -7.403 -5.276 13.209 1.00 91.06 70 THR A C 1
ATOM 505 O O . THR A 1 70 ? -8.349 -5.962 12.828 1.00 91.06 70 THR A O 1
ATOM 508 N N . GLU A 1 71 ? -7.389 -3.944 13.138 1.00 91.69 71 GLU A N 1
ATOM 509 C CA . GLU A 1 71 ? -8.531 -3.122 12.717 1.00 91.69 71 GLU A CA 1
ATOM 510 C C . GLU A 1 71 ? -8.600 -2.941 11.188 1.00 91.69 71 GLU A C 1
ATOM 512 O O . GLU A 1 71 ? -9.609 -2.487 10.651 1.00 91.69 71 GLU A O 1
ATOM 517 N N . LYS A 1 72 ? -7.533 -3.319 10.468 1.00 91.00 72 LYS A N 1
ATOM 518 C CA . LYS A 1 72 ? -7.344 -3.124 9.017 1.00 91.00 72 LYS A CA 1
ATOM 519 C C . LYS A 1 72 ? -7.395 -1.654 8.593 1.00 91.00 72 LYS A C 1
ATOM 521 O O . LYS A 1 72 ? -7.959 -1.296 7.554 1.00 91.00 72 LYS A O 1
ATOM 526 N N . VAL A 1 73 ? -6.745 -0.811 9.393 1.00 93.56 73 VAL A N 1
ATOM 527 C CA . VAL A 1 73 ? -6.607 0.633 9.163 1.00 93.56 73 VAL A CA 1
ATOM 528 C C . VAL A 1 73 ? -5.142 1.066 9.140 1.00 93.56 73 VAL A C 1
ATOM 530 O O . VAL A 1 73 ? -4.234 0.360 9.578 1.00 93.56 73 VAL A O 1
ATOM 533 N N . CYS A 1 74 ? -4.928 2.250 8.597 1.00 93.69 74 CYS A N 1
ATOM 534 C CA . CYS A 1 74 ? -3.694 3.002 8.614 1.00 93.69 74 CYS A CA 1
ATOM 535 C C . CYS A 1 74 ? -3.882 4.155 9.595 1.00 93.69 74 CYS A C 1
ATOM 537 O O . CYS A 1 74 ? -4.677 5.055 9.330 1.00 93.69 74 CYS A O 1
ATOM 539 N N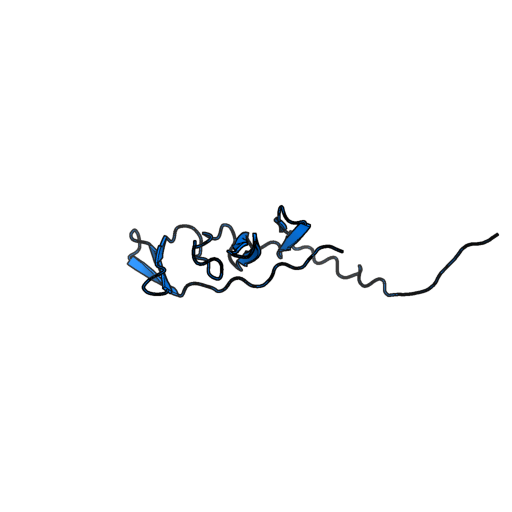 . GLU A 1 75 ? -3.173 4.128 10.716 1.00 94.25 75 GLU A N 1
ATOM 540 C CA . GLU A 1 75 ? -3.297 5.137 11.771 1.00 94.25 75 GLU A CA 1
ATOM 541 C C . GLU A 1 75 ? -2.058 6.034 11.842 1.00 94.25 75 GLU A C 1
ATOM 543 O O . GLU A 1 75 ? -0.932 5.588 11.606 1.00 94.25 75 GLU A O 1
ATOM 548 N N . LYS A 1 76 ? -2.254 7.316 12.152 1.00 92.88 76 LYS A N 1
ATOM 549 C CA . LYS A 1 76 ? -1.180 8.299 12.307 1.00 92.88 76 LYS A CA 1
ATOM 550 C C . LYS A 1 76 ? -1.373 9.083 13.602 1.00 92.88 76 LYS A C 1
ATOM 552 O O . LYS A 1 76 ? -2.125 10.057 13.652 1.00 92.88 76 LYS A O 1
ATOM 557 N N . GLU A 1 77 ? -0.652 8.660 14.643 1.00 84.00 77 GLU A N 1
ATOM 558 C CA . GLU A 1 77 ? -0.735 9.214 16.007 1.00 84.00 77 GLU A CA 1
ATOM 559 C C . GLU A 1 77 ? -0.611 10.748 16.045 1.00 84.00 77 GLU A C 1
ATOM 561 O O . GLU A 1 77 ? -1.344 11.413 16.769 1.00 84.00 77 GLU A O 1
ATOM 566 N N . GLU A 1 78 ? 0.271 11.317 15.217 1.00 85.38 78 GLU A N 1
ATOM 567 C CA . GLU A 1 78 ? 0.574 12.756 15.171 1.00 85.38 78 GLU A CA 1
ATOM 568 C C . GLU A 1 78 ? -0.612 13.644 14.737 1.00 85.38 78 GLU A C 1
ATOM 570 O O . GLU A 1 78 ? -0.678 14.803 15.141 1.00 85.38 78 GLU A O 1
ATOM 575 N N . GLN A 1 79 ? -1.555 13.129 13.936 1.00 83.88 79 GLN A N 1
ATOM 576 C CA . GLN A 1 79 ? -2.744 13.875 13.484 1.00 83.88 79 GLN A CA 1
ATOM 577 C C . GLN A 1 79 ? -4.064 13.298 14.012 1.00 83.88 79 GLN A C 1
ATOM 579 O O . GLN A 1 79 ? -5.113 13.870 13.730 1.00 83.88 79 GLN A O 1
ATOM 584 N N . ASN A 1 80 ? -4.030 12.185 14.757 1.00 88.19 80 ASN A N 1
ATOM 585 C CA . ASN A 1 80 ? -5.211 11.358 15.040 1.00 88.19 80 ASN A CA 1
ATOM 586 C C . ASN A 1 80 ? -5.951 10.926 13.751 1.00 88.19 80 ASN A C 1
ATOM 588 O O . ASN A 1 80 ? -7.163 10.728 13.754 1.00 88.19 80 ASN A O 1
ATOM 592 N N . ASP A 1 81 ? -5.213 10.782 12.646 1.00 92.06 81 ASP A N 1
ATOM 593 C CA . ASP A 1 81 ? -5.771 10.405 11.347 1.00 92.06 81 ASP A CA 1
ATOM 594 C C . ASP A 1 81 ? -5.843 8.877 11.240 1.00 92.06 81 ASP A C 1
ATOM 596 O O . ASP A 1 81 ? -4.874 8.177 11.552 1.00 92.06 81 ASP A O 1
ATOM 600 N N . VAL A 1 82 ? -7.005 8.357 10.845 1.00 93.50 82 VAL A N 1
ATOM 601 C CA . VAL A 1 82 ? -7.257 6.918 10.702 1.00 93.50 82 VAL A CA 1
ATOM 602 C C . VAL A 1 82 ? -7.998 6.692 9.392 1.00 93.50 82 VAL A C 1
ATOM 604 O O . VAL A 1 82 ? -9.180 7.015 9.267 1.00 93.50 82 VAL A O 1
ATOM 607 N N . VAL A 1 83 ? -7.302 6.118 8.415 1.00 92.94 83 VAL A N 1
ATOM 608 C CA . VAL A 1 83 ? -7.843 5.807 7.084 1.00 92.94 83 VAL A CA 1
ATOM 609 C C . VAL A 1 83 ? -7.861 4.292 6.862 1.00 92.94 83 VAL A C 1
ATOM 611 O O . VAL A 1 83 ? -7.020 3.590 7.420 1.00 92.94 83 VAL A O 1
ATOM 614 N N . PRO A 1 84 ? -8.801 3.730 6.082 1.00 93.56 84 PRO A N 1
ATOM 615 C CA . PRO A 1 84 ? -8.776 2.304 5.759 1.00 93.56 84 PRO A CA 1
ATOM 616 C C . PRO A 1 84 ? -7.487 1.929 5.013 1.00 93.56 84 PRO A C 1
ATOM 618 O O . PRO A 1 84 ? -6.924 2.741 4.278 1.00 93.56 84 PRO A O 1
ATOM 621 N N . MET A 1 85 ? -7.020 0.689 5.182 1.00 93.06 85 MET A N 1
ATOM 622 C CA . MET A 1 85 ? -5.877 0.206 4.406 1.00 93.06 85 MET A CA 1
ATOM 623 C C . MET A 1 85 ? -6.253 -0.000 2.940 1.00 93.06 85 MET A C 1
ATOM 625 O O . MET A 1 85 ? -7.204 -0.723 2.632 1.00 93.06 85 MET A O 1
ATOM 629 N N . GLU A 1 86 ? -5.445 0.539 2.031 1.00 91.50 86 GLU A N 1
ATOM 630 C CA . GLU A 1 86 ? -5.629 0.293 0.604 1.00 91.50 86 GLU A CA 1
ATOM 631 C C . GLU A 1 86 ? -5.117 -1.094 0.218 1.00 91.50 86 GLU A C 1
ATOM 633 O O . GLU A 1 86 ? -4.105 -1.592 0.727 1.00 91.50 86 GLU A O 1
ATOM 638 N N . ARG A 1 87 ? -5.813 -1.728 -0.726 1.00 89.88 87 ARG A N 1
ATOM 639 C CA . ARG A 1 87 ? -5.382 -3.005 -1.298 1.00 89.88 87 ARG A CA 1
ATOM 640 C C . ARG A 1 87 ? -4.291 -2.781 -2.334 1.00 89.88 87 ARG A C 1
ATOM 642 O O . ARG A 1 87 ? -4.405 -1.919 -3.202 1.00 89.88 87 ARG A O 1
ATOM 649 N N . LYS A 1 88 ? -3.263 -3.627 -2.292 1.00 87.50 88 LYS A N 1
ATOM 650 C CA . LYS A 1 88 ? -2.294 -3.748 -3.381 1.00 87.50 88 LYS A CA 1
ATOM 651 C C . LYS A 1 88 ? -3.011 -4.271 -4.623 1.00 87.50 88 LYS A C 1
ATOM 653 O O . LYS A 1 88 ? -3.774 -5.234 -4.541 1.00 87.50 88 LYS A O 1
ATOM 658 N N . PHE A 1 89 ? -2.714 -3.689 -5.778 1.00 85.44 89 PHE A N 1
ATOM 659 C CA . PHE A 1 89 ? -3.047 -4.291 -7.068 1.00 85.44 89 PHE A CA 1
ATOM 660 C C . PHE A 1 89 ? -1.866 -5.146 -7.558 1.00 85.44 89 PHE A C 1
ATOM 662 O O . PHE A 1 89 ? -0.724 -4.883 -7.165 1.00 85.44 89 PHE A O 1
ATOM 669 N N . PRO A 1 90 ? -2.089 -6.197 -8.369 1.00 83.06 90 PRO A N 1
ATOM 670 C CA . PRO A 1 90 ? -0.991 -6.997 -8.903 1.00 83.06 90 PRO A CA 1
ATOM 671 C C . PRO A 1 90 ? -0.055 -6.120 -9.743 1.00 83.06 90 PRO A C 1
ATOM 673 O O . PRO A 1 90 ? -0.517 -5.328 -10.567 1.00 83.06 90 PRO A O 1
ATOM 676 N N . SER A 1 91 ? 1.257 -6.260 -9.539 1.00 82.12 91 SER A N 1
ATOM 677 C CA . SER A 1 91 ? 2.232 -5.634 -10.437 1.00 82.12 91 SER A CA 1
ATOM 678 C C . SER A 1 91 ? 2.192 -6.315 -11.803 1.00 82.12 91 SER A C 1
ATOM 680 O O . SER A 1 91 ? 1.983 -7.527 -11.895 1.00 82.12 91 SER A O 1
ATOM 682 N N . THR A 1 92 ? 2.358 -5.550 -12.881 1.00 78.62 92 THR A N 1
ATOM 683 C CA . THR A 1 92 ? 2.376 -6.147 -14.218 1.00 78.62 92 THR A CA 1
ATOM 684 C C . THR A 1 92 ? 3.734 -6.816 -14.446 1.00 78.62 92 THR A C 1
ATOM 686 O O . THR A 1 92 ? 4.771 -6.199 -14.180 1.00 78.62 92 THR A O 1
ATOM 689 N N . PRO A 1 93 ? 3.780 -8.078 -14.911 1.00 71.38 93 PRO A N 1
ATOM 690 C CA . PRO A 1 93 ? 5.040 -8.698 -15.295 1.00 71.38 93 PRO A CA 1
ATOM 691 C C . PRO A 1 93 ? 5.620 -7.948 -16.496 1.00 71.38 93 PRO A C 1
ATOM 693 O O . PRO A 1 93 ? 4.882 -7.587 -17.416 1.00 71.38 93 PRO A O 1
ATOM 696 N N . SER A 1 94 ? 6.933 -7.700 -16.506 1.00 54.34 94 SER A N 1
ATOM 697 C CA . SER A 1 94 ? 7.574 -7.297 -17.756 1.00 54.34 94 SER A CA 1
ATOM 698 C C . SER A 1 94 ? 7.599 -8.496 -18.713 1.00 54.34 94 SER A C 1
ATOM 700 O O . SER A 1 94 ? 7.944 -9.593 -18.263 1.00 54.34 94 SER A O 1
ATOM 702 N N . PRO A 1 95 ? 7.254 -8.309 -20.000 1.00 57.62 95 PRO A N 1
ATOM 703 C CA . PRO A 1 95 ? 7.591 -9.276 -21.041 1.00 57.62 95 PRO A CA 1
ATOM 704 C C . PRO A 1 95 ? 9.111 -9.339 -21.266 1.00 57.62 95 PRO A C 1
ATOM 706 O O . PRO A 1 95 ? 9.807 -8.371 -20.859 1.00 57.62 95 PRO A O 1
#

Solvent-accessible surface area (backbone atoms only — not comparable to full-atom values): 5685 Å² total; per-residue (Å²): 134,86,88,89,83,90,89,76,79,78,68,79,75,69,78,70,95,48,69,63,34,78,35,98,82,60,23,36,26,58,41,53,26,26,78,24,66,26,81,90,72,48,54,24,21,26,82,35,58,71,38,38,68,29,90,82,26,50,39,29,23,52,60,87,35,46,74,38,78,86,84,49,30,19,39,24,82,94,74,73,44,74,44,74,47,43,68,42,43,82,35,48,72,60,132

Mean predicted aligned error: 10.54 Å

pLDDT: mean 78.84, std 16.68, range [35.59, 94.25]

Sequence (95 aa):
MSEKRPSLSIETLLSVQSSEVMCPNQTRCPGSSTCCKVEDGQYGCCPFAEAVCCGDGTHCCPKGHQCNLTEKVCEKEEQNDVVPMERKFPSTPSP

Nearest PDB structures (foldseek):
  2jye-assembly1_A  TM=5.025E-01  e=5.953E-03  Homo sapiens
  4rgh-assembly1_B  TM=4.016E-01  e=9.374E+00  Homo sapiens

Secondary structure (DSSP, 8-state):
----------GGG----S--EEPTTSEEE-TT-EEEE-TTS-EEEESSTT-EE-TTSSEEE-TT-EEETTTTEEEETTTTEEEEPEEPEEPEEP-